Protein AF-A0A350UZI6-F1 (afdb_monomer)

Radius of gyration: 24.22 Å; Cα contacts (8 Å, |Δi|>4): 19; chains: 1; bounding box: 43×26×62 Å

Mean predicted aligned error: 16.52 Å

Solvent-accessible surface area (backbone atoms only — not comparable to full-atom values): 4225 Å² total; per-residue (Å²): 132,91,84,85,88,76,66,72,94,33,57,75,47,74,62,100,88,51,76,45,59,69,69,64,60,84,72,64,75,67,70,65,81,73,55,65,65,61,55,54,52,53,48,52,53,52,52,51,54,50,51,52,51,53,49,51,56,46,53,56,52,63,76,74,106

Structure (mmCIF, N/CA/C/O backbone):
data_AF-A0A350UZI6-F1
#
_entry.id   AF-A0A350UZI6-F1
#
loop_
_atom_site.group_PDB
_atom_site.id
_atom_site.type_symbol
_atom_site.label_atom_id
_atom_site.label_alt_id
_atom_site.label_comp_id
_atom_site.label_asym_id
_atom_site.label_entity_id
_atom_site.label_seq_id
_atom_site.pdbx_PDB_ins_code
_atom_site.Cartn_x
_atom_site.Cartn_y
_atom_site.Cartn_z
_atom_site.occupancy
_atom_site.B_iso_or_equiv
_atom_site.auth_seq_id
_atom_site.auth_comp_id
_atom_site.auth_asym_id
_atom_site.auth_atom_id
_atom_site.pdbx_PDB_model_num
ATOM 1 N N . MET A 1 1 ? -13.885 18.516 -0.447 1.00 46.66 1 MET A N 1
ATOM 2 C CA . MET A 1 1 ? -13.597 17.788 0.810 1.00 46.66 1 MET A CA 1
ATOM 3 C C . MET A 1 1 ? -14.336 16.458 0.792 1.00 46.66 1 MET A C 1
ATOM 5 O O . MET A 1 1 ? -15.518 16.465 0.464 1.00 46.66 1 MET A O 1
ATOM 9 N N . PRO A 1 2 ? -13.678 15.328 1.081 1.00 55.00 2 PRO A N 1
ATOM 10 C CA . PRO A 1 2 ? -14.344 14.031 1.123 1.00 55.00 2 PRO A CA 1
ATOM 11 C C . PRO A 1 2 ? -15.193 13.898 2.397 1.00 55.00 2 PRO A C 1
ATOM 13 O O . PRO A 1 2 ? -14.685 14.052 3.504 1.00 55.00 2 PRO A O 1
ATOM 16 N N . ILE A 1 3 ? -16.487 13.604 2.242 1.00 72.81 3 ILE A N 1
ATOM 17 C CA . ILE A 1 3 ? -17.403 13.328 3.358 1.00 72.81 3 ILE A CA 1
ATOM 18 C C . ILE A 1 3 ? -17.457 11.815 3.561 1.00 72.81 3 ILE A C 1
ATOM 20 O O . ILE A 1 3 ? -17.946 11.083 2.699 1.00 72.81 3 ILE A O 1
ATOM 24 N N . ILE A 1 4 ? -16.967 11.337 4.704 1.00 71.19 4 ILE A N 1
ATOM 25 C CA . ILE A 1 4 ? -16.969 9.911 5.045 1.00 71.19 4 ILE A CA 1
ATOM 26 C C . ILE A 1 4 ? -18.193 9.623 5.918 1.00 71.19 4 ILE A C 1
ATOM 28 O O .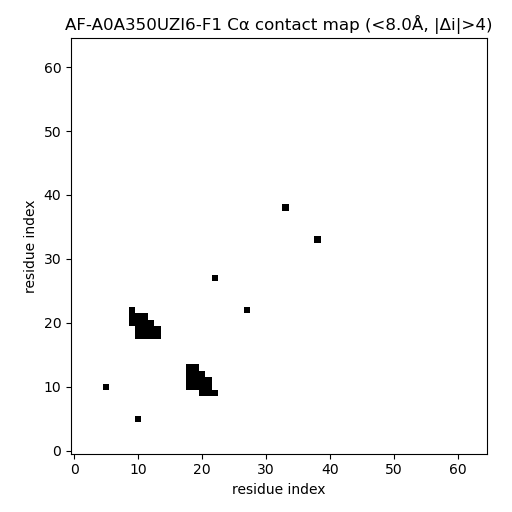 ILE A 1 4 ? -18.276 10.073 7.058 1.00 71.19 4 ILE A O 1
ATOM 32 N N . LYS A 1 5 ? -19.158 8.866 5.386 1.00 74.56 5 LYS A N 1
ATOM 33 C CA . LYS A 1 5 ? -20.352 8.438 6.132 1.00 74.56 5 LYS A CA 1
ATOM 34 C C . LYS A 1 5 ? -20.061 7.142 6.890 1.00 74.56 5 LYS A C 1
ATOM 36 O O . LYS A 1 5 ? -19.711 6.133 6.279 1.00 74.56 5 LYS A O 1
ATOM 41 N N . LEU A 1 6 ? -20.235 7.160 8.211 1.00 73.81 6 LEU A N 1
ATOM 42 C CA . LEU A 1 6 ? -20.006 6.010 9.090 1.00 73.81 6 LEU A CA 1
ATOM 43 C C . LEU A 1 6 ? -21.340 5.463 9.634 1.00 73.81 6 LEU A C 1
ATOM 45 O O . LEU A 1 6 ? -22.171 6.241 10.106 1.00 73.81 6 LEU A O 1
ATOM 49 N N . PRO A 1 7 ? -21.580 4.138 9.594 1.00 78.25 7 PRO A N 1
ATOM 50 C CA . PRO A 1 7 ? -22.765 3.540 10.208 1.00 78.25 7 PRO A CA 1
ATOM 51 C C . PRO A 1 7 ? -22.757 3.699 11.735 1.00 78.25 7 PRO A C 1
ATOM 53 O O . PRO A 1 7 ? -21.785 3.315 12.384 1.00 78.25 7 PRO A O 1
ATOM 56 N N . ARG A 1 8 ? -23.872 4.162 12.325 1.00 74.12 8 ARG A N 1
ATOM 57 C CA . 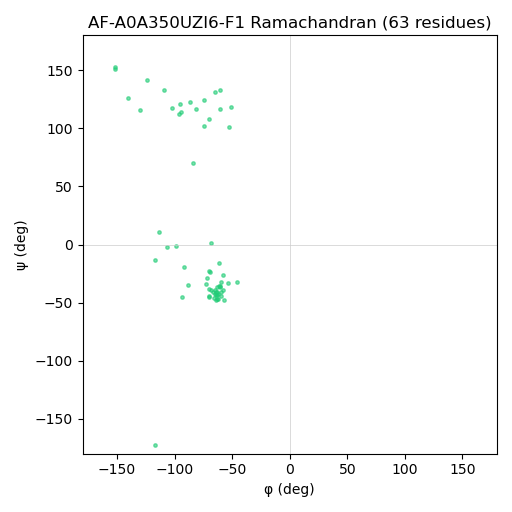ARG A 1 8 ? -24.003 4.387 13.784 1.00 74.12 8 ARG A CA 1
ATOM 58 C C . ARG A 1 8 ? -23.655 3.168 14.641 1.00 74.12 8 ARG A C 1
ATOM 60 O O . ARG A 1 8 ? -23.087 3.325 15.708 1.00 74.12 8 ARG A O 1
ATOM 67 N N . LYS A 1 9 ? -23.934 1.956 14.150 1.00 80.69 9 LYS A N 1
ATOM 68 C CA . LYS A 1 9 ? -23.657 0.693 14.861 1.00 80.69 9 LYS A CA 1
ATOM 69 C C . LYS A 1 9 ? -22.172 0.449 15.156 1.00 80.69 9 LYS A C 1
ATOM 71 O O . LYS A 1 9 ? -21.861 -0.443 15.926 1.00 80.69 9 LYS A O 1
ATOM 76 N N . ARG A 1 10 ? -21.270 1.176 14.492 1.00 72.94 10 ARG A N 1
ATOM 77 C CA . ARG A 1 10 ? -19.819 1.047 14.672 1.00 72.94 10 ARG A CA 1
ATOM 78 C C . ARG A 1 10 ? -19.216 2.209 15.443 1.00 72.94 10 ARG A C 1
ATOM 80 O O . ARG A 1 10 ? -18.012 2.211 15.639 1.00 72.94 10 ARG A O 1
ATOM 87 N N . LEU A 1 11 ? -20.006 3.209 15.821 1.00 79.69 11 LEU A N 1
ATOM 88 C CA . LEU A 1 11 ? -19.523 4.341 16.596 1.00 79.69 11 LEU A CA 1
ATOM 89 C C . LEU A 1 11 ? -19.475 3.934 18.068 1.00 79.69 11 LEU A C 1
ATOM 91 O O . LEU A 1 11 ? -20.515 3.627 18.644 1.00 79.69 11 LEU A O 1
ATOM 95 N N . LEU A 1 12 ? -18.279 3.915 18.649 1.00 81.44 12 LEU A N 1
ATOM 96 C CA . LEU A 1 12 ? -18.081 3.595 20.062 1.00 81.44 12 LEU A CA 1
ATOM 97 C C . LEU A 1 12 ? -18.066 4.865 20.910 1.00 81.44 12 LEU A C 1
ATOM 99 O O . LEU A 1 12 ? -18.718 4.924 21.946 1.00 81.44 12 LEU A O 1
ATOM 103 N N . ALA A 1 13 ? -17.352 5.891 20.449 1.00 80.31 13 ALA A N 1
ATOM 104 C CA . ALA A 1 13 ? -17.278 7.181 21.122 1.00 80.31 13 ALA A CA 1
ATOM 105 C C . ALA A 1 13 ? -17.024 8.303 20.112 1.00 80.31 13 ALA A C 1
ATOM 107 O O . ALA A 1 13 ? -16.436 8.081 19.053 1.00 80.31 13 ALA A O 1
ATOM 108 N N . MET A 1 14 ? -17.474 9.506 20.448 1.00 82.62 14 MET A N 1
ATOM 109 C CA . MET A 1 14 ? -17.235 10.719 19.675 1.00 82.62 14 MET A CA 1
ATOM 110 C C . MET A 1 14 ? -16.970 11.858 20.650 1.00 82.62 14 MET A C 1
ATOM 112 O O . MET A 1 14 ? -17.788 12.111 21.534 1.00 82.62 14 MET A O 1
ATOM 116 N N . ASP A 1 15 ? -15.846 12.534 20.474 1.00 86.44 15 ASP A N 1
ATOM 117 C CA . ASP A 1 15 ? -15.523 13.774 21.166 1.00 86.4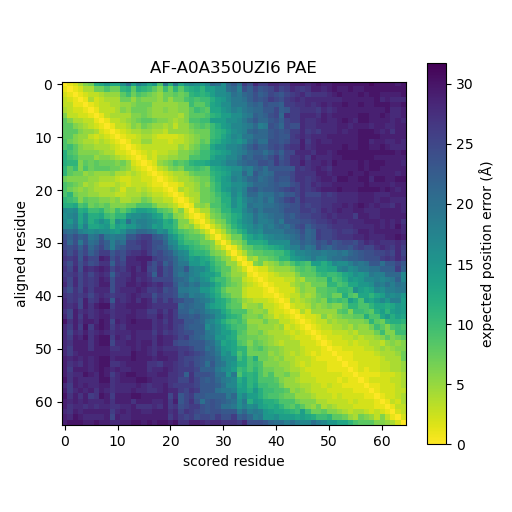4 15 ASP A CA 1
ATOM 118 C C . ASP A 1 15 ? -15.380 14.915 20.133 1.00 86.44 15 ASP A C 1
ATOM 120 O O . ASP A 1 15 ? -15.752 14.765 18.964 1.00 86.44 15 ASP A O 1
ATOM 124 N N . ARG A 1 16 ? -14.927 16.099 20.565 1.00 77.88 16 ARG A N 1
ATOM 125 C CA . ARG A 1 16 ? -14.759 17.260 19.670 1.00 77.88 16 ARG A CA 1
ATOM 126 C C . ARG A 1 16 ? -13.626 17.094 18.655 1.00 77.88 16 ARG A C 1
ATOM 128 O O . ARG A 1 16 ? -13.654 17.767 17.630 1.00 77.88 16 ARG A O 1
ATOM 135 N N . GLU A 1 17 ? -12.650 16.243 18.940 1.00 80.94 17 GLU A N 1
ATOM 136 C CA . GLU A 1 17 ? -11.390 16.129 18.200 1.00 80.94 17 GLU A CA 1
ATOM 137 C C . GLU A 1 17 ? -11.217 14.749 17.538 1.00 80.94 17 GLU A C 1
ATOM 139 O O . GLU A 1 17 ? -10.371 14.577 16.661 1.00 80.94 17 GLU A O 1
ATOM 144 N N . SER A 1 18 ? -12.032 13.762 17.912 1.00 77.38 18 SER A N 1
ATOM 145 C CA . SER A 1 18 ? -11.836 12.355 17.607 1.00 77.38 18 SER A CA 1
ATOM 146 C C . SER A 1 18 ? -13.153 11.571 17.519 1.00 77.38 18 SER A C 1
ATOM 148 O O . SER A 1 18 ? -14.180 11.883 18.132 1.00 77.38 18 SER A O 1
ATOM 150 N N . ILE A 1 19 ? -13.121 10.521 16.697 1.00 81.75 19 ILE A N 1
ATOM 151 C CA . ILE A 1 19 ? -14.220 9.575 16.507 1.00 81.75 19 ILE A CA 1
ATOM 152 C C . ILE A 1 19 ? -13.637 8.170 16.655 1.00 81.75 19 IL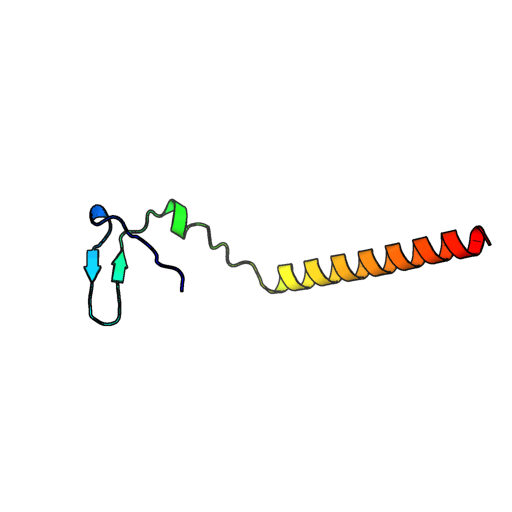E A C 1
ATOM 154 O O . ILE A 1 19 ? -12.827 7.737 15.833 1.00 81.75 19 ILE A O 1
ATOM 158 N N . THR A 1 20 ? -14.081 7.440 17.674 1.00 81.44 20 THR A N 1
ATOM 159 C CA . THR A 1 20 ? -13.677 6.056 17.931 1.00 81.44 20 THR A CA 1
ATOM 160 C C . THR A 1 20 ? -14.699 5.113 17.320 1.00 81.44 20 THR A C 1
ATOM 162 O O . THR A 1 20 ? -15.881 5.138 17.673 1.00 81.44 20 THR A O 1
ATOM 165 N N . VAL A 1 21 ? -14.246 4.261 16.400 1.00 81.25 21 VAL A N 1
ATOM 166 C CA . VAL A 1 21 ? -15.100 3.294 15.706 1.00 81.25 21 VAL A CA 1
ATOM 167 C C . VAL A 1 21 ? -14.603 1.866 15.867 1.00 81.25 21 VAL A C 1
ATOM 169 O O . VAL A 1 21 ? -13.406 1.603 15.783 1.00 81.25 21 VAL A O 1
ATOM 172 N N . ASP A 1 22 ? -15.540 0.936 16.024 1.00 77.81 22 ASP A N 1
ATOM 173 C CA . ASP A 1 22 ? -15.278 -0.496 15.950 1.00 77.81 22 ASP A CA 1
ATOM 174 C C . ASP A 1 22 ? -15.057 -0.896 14.483 1.00 77.81 22 ASP A C 1
ATOM 176 O O . ASP A 1 22 ? -15.981 -0.958 13.654 1.00 77.81 22 ASP A O 1
ATOM 180 N N . MET A 1 23 ? -13.788 -1.085 14.126 1.00 71.19 23 MET A N 1
ATOM 181 C CA . MET A 1 23 ? -13.370 -1.440 12.780 1.00 71.19 23 MET A CA 1
ATOM 182 C C . MET A 1 23 ? -13.042 -2.935 12.735 1.00 71.19 23 MET A C 1
ATOM 184 O O . MET A 1 23 ? -12.088 -3.363 13.374 1.00 71.19 23 MET A O 1
ATOM 188 N N . PRO A 1 24 ? -13.764 -3.744 11.937 1.00 70.00 24 PRO A N 1
ATOM 189 C CA . PRO A 1 24 ? -13.542 -5.184 11.916 1.00 70.00 24 PRO A CA 1
ATOM 190 C C . PRO A 1 24 ? -12.109 -5.518 11.487 1.00 70.00 24 PRO A C 1
ATOM 192 O O . PRO A 1 24 ? -11.640 -5.032 10.452 1.00 70.00 24 PRO A O 1
ATOM 195 N N . ASP A 1 25 ? -11.463 -6.420 12.229 1.00 64.19 25 ASP A N 1
ATOM 196 C CA . ASP A 1 25 ? -10.062 -6.849 12.080 1.00 64.19 25 ASP A CA 1
ATOM 197 C C . ASP A 1 25 ? -9.627 -7.149 10.646 1.00 64.19 25 ASP A C 1
ATOM 199 O O . ASP A 1 25 ? -8.483 -6.903 10.268 1.00 64.19 25 ASP A O 1
ATOM 203 N N . ARG A 1 26 ? -10.537 -7.647 9.799 1.00 61.19 26 ARG A N 1
ATOM 204 C CA . ARG A 1 26 ? -10.257 -7.906 8.375 1.00 61.19 26 ARG A CA 1
ATOM 205 C C . ARG A 1 26 ? -9.794 -6.651 7.619 1.00 61.19 26 ARG A C 1
ATOM 207 O O . ARG A 1 26 ? -9.086 -6.784 6.623 1.00 61.19 26 ARG A O 1
ATOM 214 N 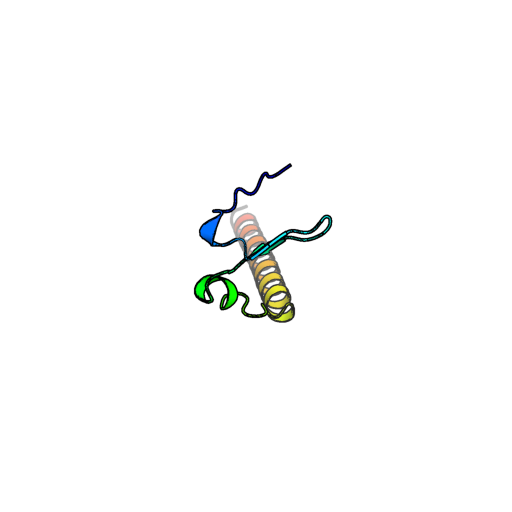N . LYS A 1 27 ? -10.174 -5.450 8.076 1.00 56.06 27 LYS A N 1
ATOM 215 C CA . LYS A 1 27 ? -9.738 -4.161 7.512 1.00 56.06 27 LYS A CA 1
ATOM 216 C C . LYS A 1 27 ? -8.487 -3.585 8.184 1.00 56.06 27 LYS A C 1
ATOM 218 O O . LYS A 1 27 ? -7.816 -2.766 7.565 1.00 56.06 27 LYS A O 1
ATOM 223 N N . VAL A 1 28 ? -8.148 -4.029 9.394 1.00 56.09 28 VAL A N 1
ATOM 224 C CA . VAL A 1 28 ? -6.935 -3.608 10.121 1.00 56.09 28 VAL A CA 1
ATOM 225 C C . VAL A 1 28 ? -5.740 -4.506 9.755 1.00 56.09 28 VAL A C 1
ATOM 227 O O . VAL A 1 28 ? -4.629 -4.021 9.556 1.00 56.09 28 VAL A O 1
ATOM 230 N N . LYS A 1 29 ? -5.980 -5.803 9.506 1.00 54.44 29 LYS A N 1
ATOM 231 C CA . LYS A 1 29 ? -4.966 -6.828 9.174 1.00 54.44 29 LYS A CA 1
ATOM 232 C C . LYS A 1 29 ? -4.282 -6.682 7.802 1.00 54.44 29 LYS A C 1
ATOM 234 O O . LYS A 1 29 ? -3.444 -7.510 7.457 1.00 54.44 29 LYS A O 1
ATOM 239 N N . LYS A 1 30 ? -4.596 -5.651 7.004 1.00 54.06 30 LYS A N 1
ATOM 240 C CA . LYS A 1 30 ? -4.002 -5.437 5.666 1.00 54.06 30 LYS A CA 1
ATOM 241 C C . LYS A 1 30 ? -3.109 -4.208 5.520 1.00 54.06 30 LYS A C 1
ATOM 243 O O . LYS A 1 30 ? -2.666 -3.937 4.409 1.00 54.06 30 LYS A O 1
ATOM 248 N N . LYS A 1 31 ? -2.724 -3.522 6.598 1.00 51.44 31 LYS A N 1
ATOM 249 C CA . LYS A 1 31 ? -1.479 -2.741 6.543 1.00 51.44 31 LYS A CA 1
ATOM 250 C C . LYS A 1 31 ? -0.311 -3.677 6.847 1.00 51.44 31 LYS A C 1
ATOM 252 O O . LYS A 1 31 ? 0.314 -3.582 7.898 1.00 51.44 31 LYS A O 1
ATOM 257 N N . LYS A 1 32 ? -0.004 -4.593 5.910 1.00 52.91 32 LYS A N 1
ATOM 258 C CA . LYS A 1 32 ? 1.381 -5.080 5.791 1.00 52.91 32 LYS A CA 1
ATOM 259 C C . LYS A 1 32 ? 2.204 -3.799 5.722 1.00 52.91 32 LYS A C 1
ATOM 261 O O . LYS A 1 32 ? 1.930 -2.989 4.839 1.00 52.91 32 LYS A O 1
ATOM 266 N N . LYS A 1 33 ? 3.099 -3.560 6.687 1.00 55.88 33 LYS A N 1
ATOM 267 C CA . LYS A 1 33 ? 4.075 -2.470 6.603 1.00 55.88 33 LYS A CA 1
ATOM 26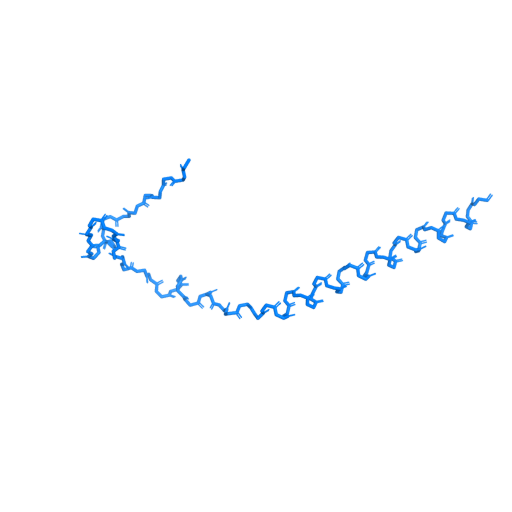8 C C . LYS A 1 33 ? 4.764 -2.659 5.256 1.00 55.88 33 LYS A C 1
ATOM 270 O O . LYS A 1 33 ? 5.526 -3.608 5.094 1.00 55.88 33 LYS A O 1
ATOM 275 N N . VAL A 1 34 ? 4.365 -1.881 4.253 1.00 53.41 34 VAL A N 1
ATOM 276 C CA . VAL A 1 34 ? 4.976 -1.972 2.934 1.00 53.41 34 VAL A CA 1
ATOM 277 C C . VAL A 1 34 ? 6.360 -1.409 3.164 1.00 53.41 34 VAL A C 1
ATOM 279 O O . VAL A 1 34 ? 6.488 -0.237 3.512 1.00 53.41 34 VAL A O 1
ATOM 282 N N . ASN A 1 35 ? 7.358 -2.288 3.142 1.00 60.25 35 ASN A N 1
ATOM 283 C CA . ASN A 1 35 ? 8.717 -1.896 3.451 1.00 60.25 35 ASN A CA 1
ATOM 284 C C . ASN A 1 35 ? 9.104 -0.840 2.410 1.00 60.25 35 ASN A C 1
ATOM 286 O O . ASN A 1 35 ? 9.039 -1.095 1.211 1.00 60.25 35 ASN A O 1
ATOM 290 N N . ILE A 1 36 ? 9.376 0.389 2.840 1.00 59.50 36 ILE A N 1
ATOM 291 C CA . ILE A 1 36 ? 9.557 1.520 1.916 1.00 59.50 36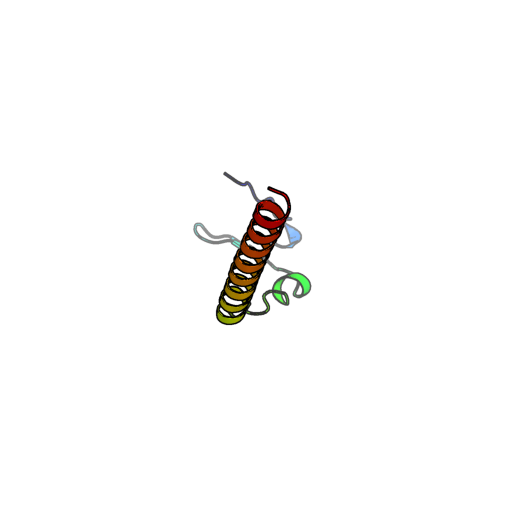 ILE A CA 1
ATOM 292 C C . ILE A 1 36 ? 10.721 1.221 0.953 1.00 59.50 36 ILE A C 1
ATOM 294 O O . ILE A 1 36 ? 10.655 1.534 -0.233 1.00 59.50 36 ILE A O 1
ATOM 298 N N . GLU A 1 37 ? 11.714 0.480 1.440 1.00 61.66 37 GLU A N 1
ATOM 299 C CA . GLU A 1 37 ? 12.843 -0.064 0.686 1.00 61.66 37 GLU A CA 1
ATOM 300 C C . GLU A 1 37 ? 12.425 -0.969 -0.481 1.00 61.66 37 GLU A C 1
ATOM 302 O O . GLU A 1 37 ? 12.996 -0.870 -1.565 1.00 61.66 37 GLU A O 1
ATOM 307 N N . THR A 1 38 ? 11.396 -1.816 -0.326 1.00 63.91 38 THR A N 1
ATOM 308 C CA . THR A 1 38 ? 10.927 -2.653 -1.442 1.00 63.91 38 THR A CA 1
ATOM 309 C C . THR A 1 38 ? 10.194 -1.840 -2.503 1.00 63.91 38 THR A C 1
ATOM 311 O O . THR A 1 38 ? 10.271 -2.192 -3.679 1.00 63.91 38 THR A O 1
ATOM 314 N N . ILE A 1 39 ? 9.545 -0.729 -2.136 1.00 62.41 39 ILE A N 1
ATOM 315 C CA . ILE A 1 39 ? 8.950 0.203 -3.108 1.00 62.41 39 ILE A CA 1
ATOM 316 C C . ILE A 1 39 ? 10.048 0.952 -3.871 1.00 62.41 39 ILE A C 1
ATOM 318 O O . ILE A 1 39 ? 9.971 1.065 -5.093 1.00 62.41 39 ILE A O 1
ATOM 322 N N . ILE A 1 40 ? 11.075 1.439 -3.166 1.00 64.44 40 ILE A N 1
ATOM 323 C CA . ILE A 1 40 ? 12.209 2.155 -3.772 1.00 64.44 40 ILE A CA 1
ATOM 324 C C . ILE A 1 40 ? 12.959 1.237 -4.745 1.00 64.44 40 ILE A C 1
ATOM 326 O O . ILE A 1 40 ? 13.176 1.619 -5.894 1.00 64.44 40 ILE A O 1
ATOM 330 N N . ASN A 1 41 ? 13.256 -0.001 -4.341 1.00 68.25 41 ASN A N 1
ATOM 331 C CA . ASN A 1 41 ? 13.918 -0.974 -5.210 1.00 68.25 41 ASN A CA 1
ATOM 332 C C . ASN A 1 41 ? 13.064 -1.336 -6.431 1.00 68.25 41 ASN A C 1
ATOM 334 O O . ASN A 1 41 ? 13.572 -1.371 -7.549 1.00 68.25 41 ASN A O 1
ATOM 338 N N . ALA A 1 42 ? 11.756 -1.553 -6.254 1.00 66.25 42 ALA A N 1
ATOM 339 C CA . ALA A 1 42 ? 10.858 -1.827 -7.376 1.00 66.25 42 ALA A CA 1
ATOM 340 C C . ALA A 1 42 ? 10.780 -0.647 -8.360 1.00 66.25 42 ALA A C 1
ATOM 342 O O . ALA A 1 42 ? 10.722 -0.858 -9.572 1.00 66.25 42 ALA A O 1
ATOM 343 N N . LYS A 1 43 ? 10.818 0.592 -7.854 1.00 69.38 43 LYS A N 1
ATOM 344 C CA . LYS A 1 43 ? 10.850 1.800 -8.684 1.00 69.38 43 LYS A CA 1
ATOM 345 C C . LYS A 1 43 ? 12.151 1.902 -9.484 1.00 69.38 43 LYS A C 1
ATOM 347 O O . LYS A 1 43 ? 12.076 2.099 -10.692 1.00 69.38 43 LYS A O 1
ATOM 352 N N . GLY A 1 44 ? 13.304 1.674 -8.853 1.00 73.44 44 GLY A N 1
ATOM 353 C CA . GLY A 1 44 ? 14.598 1.651 -9.545 1.00 73.44 44 GLY A CA 1
ATOM 354 C C . GLY A 1 44 ? 14.669 0.581 -10.641 1.00 73.44 44 GLY A C 1
ATOM 355 O O . GLY A 1 44 ? 15.123 0.851 -11.748 1.00 73.44 44 GLY A O 1
ATOM 356 N N . ILE A 1 45 ? 14.122 -0.616 -10.391 1.00 71.38 45 ILE A N 1
ATOM 357 C CA . ILE A 1 45 ? 14.042 -1.686 -11.403 1.00 71.38 45 ILE A CA 1
ATOM 358 C C . ILE A 1 45 ? 13.16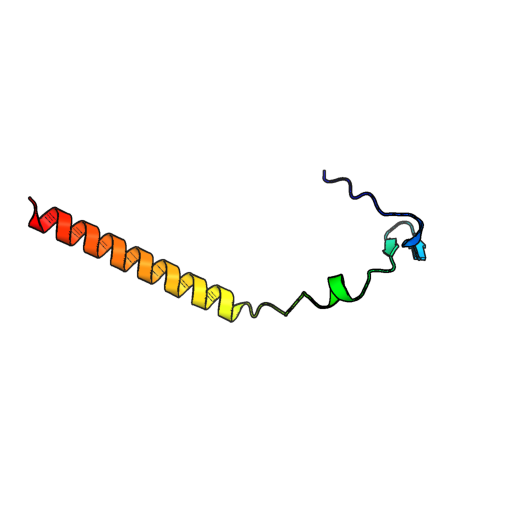8 -1.266 -12.595 1.00 71.38 45 ILE A C 1
ATOM 360 O O . ILE A 1 45 ? 13.511 -1.557 -13.742 1.00 71.38 45 ILE A O 1
ATOM 364 N N . MET A 1 46 ? 12.040 -0.589 -12.353 1.00 70.06 46 MET A N 1
ATOM 365 C CA . MET A 1 46 ? 11.178 -0.091 -13.432 1.00 70.06 46 MET A CA 1
ATOM 366 C C . MET A 1 46 ? 11.837 1.032 -14.237 1.00 70.06 46 MET A C 1
ATOM 368 O O . MET A 1 46 ? 11.696 1.058 -15.459 1.00 70.06 46 MET A O 1
ATOM 372 N N . GLU A 1 47 ? 12.556 1.942 -13.580 1.00 77.25 47 GLU A N 1
ATOM 373 C CA . GLU A 1 47 ? 13.282 3.026 -14.250 1.00 77.25 47 GLU A CA 1
ATOM 374 C C . GLU A 1 47 ? 14.409 2.480 -15.137 1.00 77.25 47 GLU A C 1
ATOM 376 O O . GLU A 1 47 ? 14.502 2.873 -16.300 1.00 77.25 47 GLU A O 1
ATOM 381 N N . ASN A 1 48 ? 15.169 1.494 -14.652 1.00 77.06 48 ASN A N 1
ATOM 382 C CA . ASN A 1 48 ? 16.212 0.831 -15.439 1.00 77.06 48 ASN A CA 1
ATOM 383 C C . ASN A 1 48 ? 15.630 0.102 -16.655 1.00 77.06 48 ASN A C 1
ATOM 385 O O . ASN A 1 48 ? 16.075 0.322 -17.777 1.00 77.06 48 ASN A O 1
ATOM 389 N N . LYS A 1 49 ? 14.554 -0.678 -16.471 1.00 74.88 49 LYS A N 1
ATOM 390 C CA . LYS A 1 49 ? 13.880 -1.354 -17.595 1.00 74.88 49 LYS A CA 1
ATOM 391 C C . LYS A 1 49 ? 13.335 -0.374 -18.632 1.00 74.88 49 LYS A C 1
ATOM 393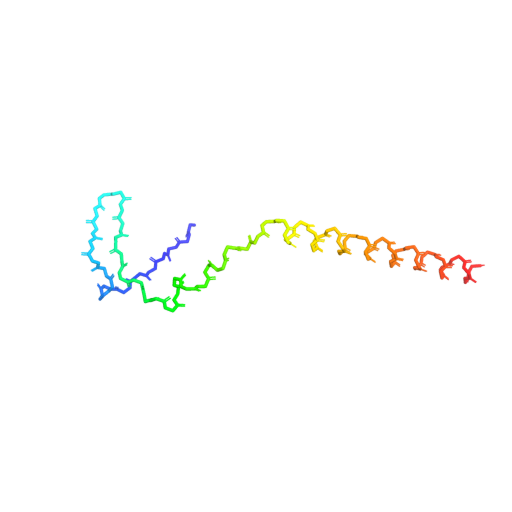 O O . LYS A 1 49 ? 13.343 -0.671 -19.822 1.00 74.88 49 LYS A O 1
ATOM 398 N N . LYS A 1 50 ? 12.850 0.794 -18.201 1.00 77.94 50 LYS A N 1
ATOM 399 C CA . LYS A 1 50 ? 12.399 1.847 -19.118 1.00 77.94 50 LYS A CA 1
ATOM 400 C C . LYS A 1 50 ? 13.568 2.424 -19.922 1.00 77.94 50 LYS A C 1
ATOM 402 O O . LYS A 1 50 ? 13.398 2.676 -21.113 1.00 77.94 50 LYS A O 1
ATOM 407 N N . ALA A 1 51 ? 14.723 2.632 -19.293 1.00 82.25 51 ALA A N 1
ATOM 408 C CA . ALA A 1 51 ? 15.928 3.101 -19.971 1.00 82.25 51 ALA A CA 1
ATOM 409 C C . ALA A 1 51 ? 16.434 2.079 -21.003 1.00 82.25 51 ALA A C 1
ATOM 411 O O . ALA A 1 51 ? 16.710 2.460 -22.139 1.00 82.25 51 ALA A O 1
ATOM 412 N N . ASP A 1 52 ? 16.452 0.791 -20.651 1.00 83.06 52 ASP A N 1
ATOM 413 C CA . ASP A 1 52 ? 16.842 -0.291 -21.563 1.00 83.06 52 ASP A CA 1
ATOM 414 C C . ASP A 1 52 ? 15.904 -0.382 -22.774 1.00 83.06 52 ASP A C 1
ATOM 416 O O . ASP A 1 52 ? 16.360 -0.484 -23.911 1.00 83.06 52 ASP A O 1
ATOM 420 N N . LEU A 1 53 ? 14.590 -0.261 -22.555 1.00 79.94 53 LEU A N 1
ATOM 421 C CA . LEU A 1 53 ? 13.605 -0.234 -23.640 1.00 79.94 53 LEU A CA 1
ATOM 422 C C . LEU A 1 53 ? 13.785 0.983 -24.555 1.00 79.94 53 LEU A C 1
ATOM 424 O O . LEU A 1 53 ? 13.683 0.853 -25.771 1.00 79.94 53 LEU A O 1
ATOM 428 N N . LEU A 1 54 ? 14.067 2.163 -23.997 1.00 81.56 54 LEU A N 1
ATOM 429 C CA . LEU A 1 54 ? 14.339 3.368 -24.787 1.00 81.56 54 LEU A CA 1
ATOM 430 C C . LEU A 1 54 ? 15.620 3.233 -25.614 1.00 81.56 54 LEU A C 1
ATOM 432 O O . LEU A 1 54 ? 15.650 3.681 -26.760 1.00 81.56 54 LEU A O 1
ATOM 436 N N . LYS A 1 55 ? 16.658 2.607 -25.052 1.00 84.62 55 LYS A N 1
ATOM 437 C CA . LYS A 1 55 ? 17.907 2.322 -25.759 1.00 84.62 55 LYS A CA 1
ATOM 438 C C . LYS A 1 55 ? 17.671 1.350 -26.914 1.00 84.62 55 LYS A C 1
ATOM 440 O O . LYS A 1 55 ? 18.061 1.657 -28.033 1.00 84.62 55 LYS A O 1
ATOM 445 N N . TYR A 1 56 ? 16.951 0.260 -26.663 1.00 82.12 56 TYR A N 1
ATOM 446 C CA . TYR A 1 56 ? 16.589 -0.717 -27.688 1.00 82.12 56 TYR A CA 1
ATOM 447 C C . TYR A 1 56 ? 15.769 -0.091 -28.825 1.00 82.12 56 TYR A C 1
ATOM 449 O O . TYR A 1 56 ? 16.062 -0.304 -29.995 1.00 82.12 56 TYR A O 1
ATOM 457 N N . VAL A 1 57 ? 14.778 0.749 -28.505 1.00 82.94 57 VAL A N 1
ATOM 458 C CA . VAL A 1 57 ? 13.989 1.466 -29.525 1.00 82.94 57 VAL A CA 1
ATOM 459 C C . VAL A 1 57 ? 14.864 2.398 -30.365 1.00 82.94 57 VAL A C 1
ATOM 461 O O . VAL A 1 57 ? 14.615 2.559 -31.557 1.00 82.94 57 VAL A O 1
ATOM 464 N N . LYS A 1 58 ? 15.879 3.020 -29.758 1.00 83.81 58 LYS A N 1
ATOM 465 C CA . LYS A 1 58 ? 16.823 3.875 -30.477 1.00 83.81 58 LYS A CA 1
ATOM 466 C C . LYS A 1 58 ? 17.742 3.061 -31.392 1.00 83.81 58 LYS A C 1
ATOM 468 O O . LYS A 1 58 ? 17.869 3.427 -32.549 1.00 83.81 58 LYS A O 1
ATOM 473 N N . GLU A 1 59 ? 18.296 1.953 -30.905 1.00 85.69 59 GLU A N 1
ATOM 474 C CA . GLU A 1 59 ? 19.116 1.025 -31.701 1.00 85.69 59 GLU A CA 1
ATOM 475 C C . GLU A 1 59 ? 18.332 0.503 -32.914 1.00 85.69 59 GLU A C 1
ATOM 477 O O . GLU A 1 59 ? 18.789 0.635 -34.041 1.00 85.69 59 GLU A O 1
ATOM 482 N N . VAL A 1 60 ? 17.090 0.048 -32.713 1.00 82.50 60 VAL A N 1
ATOM 483 C CA . VAL A 1 60 ? 16.209 -0.369 -33.817 1.00 82.50 60 VAL A CA 1
ATOM 484 C C . VAL A 1 60 ? 15.931 0.785 -34.784 1.00 82.50 60 VAL A C 1
ATOM 486 O O . VAL A 1 60 ? 15.820 0.571 -35.980 1.00 82.50 60 VAL A O 1
ATOM 489 N N . ARG A 1 61 ? 15.799 2.025 -34.314 1.00 72.12 61 ARG A N 1
ATOM 490 C CA . ARG A 1 61 ? 15.567 3.163 -35.213 1.00 72.12 61 ARG A CA 1
ATOM 491 C C . ARG A 1 61 ? 16.798 3.505 -36.053 1.00 72.12 61 ARG A C 1
ATOM 493 O O . ARG A 1 61 ? 16.627 3.870 -37.211 1.00 72.12 61 ARG A O 1
ATOM 500 N N . ASP A 1 62 ? 17.984 3.411 -35.463 1.00 76.25 62 ASP A N 1
ATOM 501 C CA . ASP A 1 62 ? 19.254 3.692 -36.132 1.00 76.25 62 ASP A CA 1
ATOM 502 C C . ASP A 1 62 ? 19.612 2.570 -37.132 1.00 76.25 62 ASP A C 1
ATOM 504 O O . ASP A 1 62 ? 20.120 2.866 -38.205 1.00 76.25 62 ASP A O 1
ATOM 508 N N . ASP A 1 63 ? 19.261 1.309 -36.842 1.00 73.00 63 ASP A N 1
ATOM 509 C CA . ASP A 1 63 ? 19.445 0.164 -37.755 1.00 73.00 63 ASP A CA 1
ATOM 510 C C . ASP A 1 63 ? 18.517 0.196 -38.986 1.00 73.00 63 ASP A C 1
ATOM 512 O O . ASP A 1 63 ? 18.789 -0.453 -39.996 1.00 73.00 63 ASP A O 1
ATOM 516 N N . TRP A 1 64 ? 17.387 0.904 -38.896 1.00 66.38 64 TRP A N 1
ATOM 517 C CA . TRP A 1 64 ? 16.397 1.025 -39.976 1.00 66.38 64 TRP A CA 1
ATOM 518 C C . TRP A 1 64 ? 16.531 2.326 -40.790 1.00 66.38 64 TRP A C 1
ATOM 520 O O . TRP A 1 64 ? 15.733 2.537 -41.709 1.00 66.38 64 TRP A O 1
ATOM 530 N N . ALA A 1 65 ? 17.481 3.202 -40.443 1.00 51.44 65 ALA A N 1
ATOM 531 C CA . ALA A 1 65 ? 17.782 4.458 -41.139 1.00 51.44 65 ALA A CA 1
ATOM 532 C C . ALA A 1 65 ? 18.908 4.278 -42.169 1.00 51.44 65 ALA A C 1
ATOM 534 O O . ALA A 1 65 ? 18.810 4.926 -43.237 1.00 51.44 65 ALA A O 1
#

Sequence (65 aa):
MPIIKLPRKRLLAMDRESITVDMPDRKVKKKKKVNIETIINAKGIMENKKADLLKYVKEVRDDWA

pLDDT: mean 71.32, std 10.51, range [46.66, 86.44]

Nearest PDB structures (foldseek):
  1ezi-assembly1_B  TM=2.722E-01  e=9.655E+00  Neisseria meningitidis

Secondary structure (DSSP, 8-state):
-------GGGEEEE-SS-EEE---HHHHTT-----HHHHHHHHHHHHHHHHHHHHHHHHHHHHT-

Foldseek 3Di:
DDDDDDDPVQFPDDDPPDTHGNDPVVVVVPPPVPPVVVVVVVVVVVVVVVVVVVVVVVVVVVVVD